Protein AF-A0A150U1C1-F1 (afdb_monomer)

Foldseek 3Di:
DVVVVVVVVVVVVVCVVPVVVPDPDPDDDDDDDDDDDPPPDPPPPPPQQFWAQDELLSQWIFGPPDDDYDPNDDDQLSVLCVPPWDWHQDPVRTTDTDDDPSSCVSNVNDPFADFAQDELLSPDGDRPPDPDHDPNDYDPVSVCNVVPNDDDDDDDPPCVVVVCVVVPDDDDD

Secondary structure (DSSP, 8-state):
-HHHHHHHHHHHHHHHHHGGGS-------S-----------------TT-EEEESTTS-EEEETT----------TTHHHHHHH--EEE-TTSSEEE---HHHHHHTT--SPPPEEEESTTS-EEEETT----------GGGHHHHHH--------TTSHHHHHHHTT-----

Structure (mmCIF, N/CA/C/O backbone):
data_AF-A0A150U1C1-F1
#
_entry.id   AF-A0A150U1C1-F1
#
loop_
_atom_site.group_PDB
_atom_site.id
_atom_site.type_symbol
_atom_site.label_atom_id
_atom_site.label_alt_id
_atom_site.label_comp_id
_atom_site.label_asym_id
_atom_site.label_entity_id
_atom_site.label_seq_id
_atom_site.pdbx_PDB_ins_code
_atom_site.Cartn_x
_atom_site.Cartn_y
_atom_site.Cartn_z
_atom_site.occupancy
_atom_site.B_iso_or_equiv
_atom_site.auth_seq_id
_atom_site.auth_comp_id
_atom_site.auth_asym_id
_atom_site.auth_atom_id
_atom_site.pdbx_PDB_model_num
ATOM 1 N N . MET A 1 1 ? 52.286 -44.145 41.888 1.00 59.28 1 MET A N 1
ATOM 2 C CA . MET A 1 1 ? 51.793 -42.895 41.262 1.00 59.28 1 MET A CA 1
ATOM 3 C C . MET A 1 1 ? 51.602 -43.007 39.738 1.00 59.28 1 MET A C 1
ATOM 5 O O . MET A 1 1 ? 51.096 -42.075 39.125 1.00 59.28 1 MET A O 1
ATOM 9 N N . ASP A 1 2 ? 51.890 -44.158 39.117 1.00 60.88 2 ASP A N 1
ATOM 10 C CA . ASP A 1 2 ? 51.931 -44.298 37.648 1.00 60.88 2 ASP A CA 1
ATOM 11 C C . ASP A 1 2 ? 50.599 -44.589 36.944 1.00 60.88 2 ASP A C 1
ATOM 13 O O . ASP A 1 2 ? 50.434 -44.250 35.772 1.00 60.88 2 ASP A O 1
ATOM 17 N N . LEU A 1 3 ? 49.609 -45.162 37.634 1.00 59.69 3 LEU A N 1
ATOM 18 C CA . LEU A 1 3 ? 48.300 -45.451 37.027 1.00 59.69 3 LEU A CA 1
ATOM 19 C C . LEU A 1 3 ? 47.456 -44.190 36.797 1.00 59.69 3 LEU A C 1
ATOM 21 O O . LEU A 1 3 ? 46.745 -44.111 35.795 1.00 59.69 3 LEU A O 1
ATOM 25 N N . PHE A 1 4 ? 47.569 -43.186 37.672 1.00 58.34 4 PHE A N 1
ATOM 26 C CA . PHE A 1 4 ? 46.867 -41.909 37.513 1.00 58.34 4 PHE A CA 1
ATOM 27 C C . PHE A 1 4 ? 47.438 -41.117 36.328 1.00 58.34 4 PHE A C 1
ATOM 29 O O . PHE A 1 4 ? 46.688 -40.719 35.442 1.00 58.34 4 PHE A O 1
ATOM 36 N N . SER A 1 5 ? 48.771 -41.028 36.222 1.00 60.78 5 SER A N 1
ATOM 37 C CA . SER A 1 5 ? 49.457 -40.426 35.067 1.00 60.78 5 SER A CA 1
ATOM 38 C C . SER A 1 5 ? 49.166 -41.146 33.747 1.00 60.78 5 SER A C 1
ATOM 40 O O . SER A 1 5 ? 49.019 -40.494 32.716 1.00 60.78 5 SER A O 1
ATOM 42 N N . LYS A 1 6 ? 49.045 -42.482 33.747 1.00 63.88 6 LYS A N 1
ATOM 43 C CA . LYS A 1 6 ? 48.747 -43.254 32.528 1.00 63.88 6 LYS A CA 1
ATOM 44 C C . LYS A 1 6 ? 47.303 -43.058 32.054 1.00 63.88 6 LYS A C 1
ATOM 46 O O . LYS A 1 6 ? 47.085 -42.886 30.859 1.00 63.88 6 LYS A O 1
ATOM 51 N N . ARG A 1 7 ? 46.332 -42.999 32.976 1.00 69.06 7 ARG A N 1
ATOM 52 C CA . ARG A 1 7 ? 44.929 -42.672 32.651 1.00 69.06 7 ARG A CA 1
ATOM 53 C C . ARG A 1 7 ? 44.783 -41.224 32.185 1.00 69.06 7 ARG A C 1
ATOM 55 O O . ARG A 1 7 ? 44.108 -40.984 31.192 1.00 69.06 7 ARG A O 1
ATOM 62 N N . HIS A 1 8 ? 45.486 -40.283 32.815 1.00 71.06 8 HIS A N 1
ATOM 63 C CA . HIS A 1 8 ? 45.460 -38.876 32.408 1.00 71.06 8 HIS A CA 1
ATOM 64 C C . HIS A 1 8 ? 46.097 -38.657 31.025 1.00 71.06 8 HIS A C 1
ATOM 66 O O . HIS A 1 8 ? 45.569 -37.902 30.216 1.00 71.06 8 HIS A O 1
ATOM 72 N N . ARG A 1 9 ? 47.191 -39.366 30.708 1.00 70.44 9 ARG A N 1
ATOM 73 C CA . ARG A 1 9 ? 47.825 -39.331 29.378 1.00 70.44 9 ARG A CA 1
ATOM 74 C C . ARG A 1 9 ? 46.941 -39.919 28.278 1.00 70.44 9 ARG A C 1
ATOM 76 O O . ARG A 1 9 ? 46.910 -39.364 27.185 1.00 70.44 9 ARG A O 1
ATOM 83 N N . LEU A 1 10 ? 46.204 -40.993 28.565 1.00 71.69 10 LEU A N 1
ATOM 84 C CA . LEU A 1 10 ? 45.264 -41.582 27.605 1.00 71.69 10 LEU A CA 1
ATOM 85 C C . LEU A 1 10 ? 44.060 -40.666 27.345 1.00 71.69 10 LEU A C 1
ATOM 87 O O . LEU A 1 10 ? 43.688 -40.477 26.192 1.00 71.69 10 LEU A O 1
ATOM 91 N N . VAL A 1 11 ? 43.498 -40.045 28.388 1.00 73.25 11 VAL A N 1
ATOM 92 C CA . VAL A 1 11 ? 42.357 -39.122 28.247 1.00 73.25 11 VAL A CA 1
ATOM 93 C C . VAL A 1 11 ? 42.763 -37.836 27.521 1.00 73.25 11 VAL A C 1
ATOM 95 O O . VAL A 1 11 ? 42.070 -37.427 26.596 1.00 73.25 11 VAL A O 1
ATOM 98 N N . VAL A 1 12 ? 43.908 -37.233 27.863 1.00 69.88 12 VAL A N 1
ATOM 99 C CA . VAL A 1 12 ? 44.414 -36.027 27.176 1.00 69.88 12 VAL A CA 1
ATOM 100 C C . VAL A 1 12 ? 44.793 -36.325 25.720 1.00 69.88 12 VAL A C 1
ATOM 102 O O . VAL A 1 12 ? 44.491 -35.524 24.841 1.00 69.88 12 VAL A O 1
ATOM 105 N N . GLY A 1 13 ? 45.392 -37.488 25.436 1.00 70.06 13 GLY A N 1
ATOM 106 C CA . GLY A 1 13 ? 45.703 -37.911 24.066 1.00 70.06 13 GLY A CA 1
ATOM 107 C C . GLY A 1 13 ? 44.455 -38.145 23.209 1.00 70.06 13 GLY A C 1
ATOM 108 O O . GLY A 1 13 ? 44.418 -37.727 22.054 1.00 70.06 13 GLY A O 1
ATOM 109 N N . MET A 1 14 ? 43.407 -38.746 23.780 1.00 66.88 14 MET A N 1
ATOM 110 C CA . MET A 1 14 ? 42.132 -38.950 23.088 1.00 66.88 14 MET A CA 1
ATOM 111 C C . MET A 1 14 ? 41.385 -37.625 22.867 1.00 66.88 14 MET A C 1
ATOM 113 O O . MET A 1 14 ? 40.820 -37.425 21.797 1.00 66.88 14 MET A O 1
ATOM 117 N N . LEU A 1 15 ? 41.448 -36.681 23.816 1.00 65.06 15 LEU A N 1
ATOM 118 C CA . LEU A 1 15 ? 40.870 -35.346 23.637 1.00 65.06 15 LEU A CA 1
ATOM 119 C C . LEU A 1 15 ? 41.585 -34.572 22.516 1.00 65.06 15 LEU A C 1
ATOM 121 O O . LEU A 1 15 ? 40.928 -34.010 21.650 1.00 65.06 15 LEU A O 1
ATOM 125 N N . LEU A 1 16 ? 42.921 -34.596 22.461 1.00 63.97 16 LEU A N 1
ATOM 126 C CA . LEU A 1 16 ? 43.689 -33.896 21.418 1.00 63.97 16 LEU A CA 1
ATOM 127 C C . LEU A 1 16 ? 43.508 -34.492 20.011 1.00 63.97 16 LEU A C 1
ATOM 129 O O . LEU A 1 16 ? 43.610 -33.756 19.033 1.00 63.97 16 LEU A O 1
ATOM 133 N N . LEU A 1 17 ? 43.198 -35.787 19.896 1.00 63.12 17 LEU A N 1
ATOM 134 C CA . LEU A 1 17 ? 42.879 -36.432 18.615 1.00 63.12 17 LEU A CA 1
ATOM 135 C C . LEU A 1 17 ? 41.441 -36.158 18.133 1.00 63.12 17 LEU A C 1
ATOM 137 O O . LEU A 1 17 ? 41.201 -36.209 16.930 1.00 63.12 17 LEU A O 1
ATOM 141 N N . PHE A 1 18 ? 40.505 -35.820 19.029 1.00 58.25 18 PHE A N 1
ATOM 142 C CA . PHE A 1 18 ? 39.111 -35.491 18.683 1.00 58.25 18 PHE A CA 1
ATOM 143 C C . PHE A 1 18 ? 38.800 -33.980 18.638 1.00 58.25 18 PHE A C 1
ATOM 145 O O . PHE A 1 18 ? 37.785 -33.583 18.070 1.00 58.25 18 PHE A O 1
ATOM 152 N N . VAL A 1 19 ? 39.678 -33.112 19.153 1.00 59.94 19 VAL A N 1
ATOM 153 C CA . VAL A 1 19 ? 39.508 -31.645 19.112 1.00 59.94 19 VAL A CA 1
ATOM 154 C C . VAL A 1 19 ? 39.657 -30.986 17.718 1.00 59.94 19 VAL A C 1
ATOM 156 O O . VAL A 1 19 ? 39.031 -29.940 17.528 1.00 59.94 19 VAL A O 1
ATOM 159 N N . PRO A 1 20 ? 40.358 -31.518 16.687 1.00 55.97 20 PRO A N 1
ATOM 160 C CA . PRO A 1 20 ? 40.447 -30.803 15.411 1.00 55.97 20 PRO A CA 1
ATOM 161 C C . PRO A 1 20 ? 39.173 -30.921 14.552 1.00 55.97 20 PRO A C 1
ATOM 163 O O . PRO A 1 20 ? 39.112 -30.310 13.490 1.00 55.97 20 PRO A O 1
ATOM 166 N N . LEU A 1 21 ? 38.141 -31.644 15.007 1.00 57.00 21 LEU A N 1
ATOM 167 C CA . LEU A 1 21 ? 36.836 -31.743 14.335 1.00 57.00 21 LEU A CA 1
ATOM 168 C C . LEU A 1 21 ? 35.810 -30.678 14.772 1.00 57.00 21 LEU A C 1
ATOM 170 O O . LEU A 1 21 ? 34.735 -30.620 14.186 1.00 57.00 21 LEU A O 1
ATOM 174 N N . LEU A 1 22 ? 36.131 -29.807 15.741 1.00 58.41 22 LEU A N 1
ATOM 175 C CA . LEU A 1 22 ? 35.234 -28.719 16.184 1.00 58.41 22 LEU A CA 1
ATOM 176 C C . LEU A 1 22 ? 35.801 -27.298 16.011 1.00 58.41 22 LEU A C 1
ATOM 178 O O . LEU A 1 22 ? 35.091 -26.332 16.273 1.00 58.41 22 LEU A O 1
ATOM 182 N N . THR A 1 23 ? 37.022 -27.140 15.488 1.00 61.12 23 THR A N 1
ATOM 183 C CA . THR A 1 23 ? 37.591 -25.816 15.160 1.00 61.12 23 THR A CA 1
ATOM 184 C C . THR A 1 23 ? 38.130 -25.802 13.733 1.00 61.12 23 THR A C 1
ATOM 186 O O . THR A 1 23 ? 39.326 -25.672 13.477 1.00 61.12 23 THR A O 1
ATOM 189 N N . GLY A 1 24 ? 37.215 -25.940 12.776 1.00 53.88 24 GLY A N 1
ATOM 190 C CA . GLY A 1 24 ? 37.436 -25.614 11.373 1.00 53.88 24 GLY A CA 1
ATOM 191 C C . GLY A 1 24 ? 36.810 -24.264 11.026 1.00 53.88 24 GLY A C 1
ATOM 192 O O . GLY A 1 24 ? 35.752 -24.237 10.419 1.00 53.88 24 GLY A O 1
ATOM 193 N N . ALA A 1 25 ? 37.451 -23.149 11.391 1.00 50.69 25 ALA A N 1
ATOM 194 C CA . ALA A 1 25 ? 37.196 -21.847 10.764 1.00 50.69 25 ALA A CA 1
ATOM 195 C C . ALA A 1 25 ? 38.389 -20.903 10.968 1.00 50.69 25 ALA A C 1
ATOM 197 O O . ALA A 1 25 ? 38.410 -20.028 11.830 1.00 50.69 25 ALA A O 1
ATOM 198 N N . LYS A 1 26 ? 39.408 -21.060 10.122 1.00 52.41 26 LYS A N 1
ATOM 199 C CA . LYS A 1 26 ? 40.315 -19.959 9.800 1.00 52.41 26 LYS A CA 1
ATOM 200 C C . LYS A 1 26 ? 39.554 -19.058 8.826 1.00 52.41 26 LYS A C 1
ATOM 202 O O . LYS A 1 26 ? 39.658 -19.261 7.622 1.00 52.41 26 LYS A O 1
ATOM 207 N N . GLY A 1 27 ? 38.757 -18.126 9.348 1.00 47.66 27 GLY A N 1
ATOM 208 C CA . GLY A 1 27 ? 38.069 -17.103 8.559 1.00 47.66 27 GLY A CA 1
ATOM 209 C C . GLY A 1 27 ? 39.081 -16.168 7.898 1.00 47.66 27 GLY A C 1
ATOM 210 O O . GLY A 1 27 ? 39.396 -15.106 8.423 1.00 47.66 27 GLY A O 1
ATOM 211 N N . LYS A 1 28 ? 39.645 -16.600 6.766 1.00 48.62 28 LYS A N 1
ATOM 212 C CA . LYS A 1 28 ? 40.061 -15.674 5.715 1.00 48.62 28 LYS A CA 1
ATOM 213 C C . LYS A 1 28 ? 38.788 -15.029 5.177 1.00 48.62 28 LYS A C 1
ATOM 215 O O . LYS A 1 28 ? 37.745 -15.678 5.146 1.00 48.62 28 LYS A O 1
ATOM 220 N N . GLY A 1 29 ? 38.891 -13.746 4.857 1.00 49.88 29 GLY A N 1
ATOM 221 C CA . GLY A 1 29 ? 37.778 -12.918 4.424 1.00 49.88 29 GLY A CA 1
ATOM 222 C C . GLY A 1 29 ? 37.043 -13.456 3.199 1.00 49.88 29 GLY A C 1
ATOM 223 O O . GLY A 1 29 ? 37.394 -14.482 2.620 1.00 49.88 29 GLY A O 1
ATOM 224 N N . CYS A 1 30 ? 36.007 -12.717 2.820 1.00 56.72 30 CYS A N 1
ATOM 225 C CA . CYS A 1 30 ? 35.210 -12.943 1.629 1.00 56.72 30 CYS A CA 1
ATOM 226 C C . CYS A 1 30 ? 36.107 -13.049 0.389 1.00 56.72 30 CYS A C 1
ATOM 228 O O . CYS A 1 30 ? 36.543 -12.047 -0.169 1.00 56.72 30 CYS A O 1
ATOM 230 N N . GLN A 1 31 ? 36.368 -14.275 -0.042 1.00 51.50 31 GLN A N 1
ATOM 231 C CA . GLN A 1 31 ? 36.864 -14.596 -1.368 1.00 51.50 31 GLN A CA 1
ATOM 232 C C . GLN A 1 31 ? 36.240 -15.927 -1.748 1.00 51.50 31 GLN A C 1
ATOM 234 O O . GLN A 1 31 ? 36.628 -16.980 -1.247 1.00 51.50 31 GLN A O 1
ATOM 239 N N . SER A 1 32 ? 35.228 -15.839 -2.605 1.00 47.59 32 SER A N 1
ATOM 240 C CA . SER A 1 32 ? 34.713 -16.971 -3.356 1.00 47.59 32 SER A CA 1
ATOM 241 C C . SER A 1 32 ? 35.546 -17.082 -4.634 1.00 47.59 32 SER A C 1
ATOM 243 O O . SER A 1 32 ? 35.539 -16.136 -5.425 1.00 47.59 32 SER A O 1
ATOM 245 N N . PRO A 1 33 ? 36.301 -18.171 -4.849 1.00 58.72 33 PRO A N 1
ATOM 246 C CA . PRO A 1 33 ? 36.836 -18.515 -6.150 1.00 58.72 33 PRO A CA 1
ATOM 247 C C . PRO A 1 33 ? 35.864 -19.490 -6.820 1.00 58.72 33 PRO A C 1
ATOM 249 O O . PRO A 1 33 ? 35.764 -20.652 -6.434 1.00 58.72 33 PRO A O 1
ATOM 252 N N . GLY A 1 34 ? 35.141 -18.974 -7.805 1.00 49.31 34 GLY A N 1
ATOM 253 C CA . GLY A 1 34 ? 34.348 -19.724 -8.773 1.00 49.31 34 GLY A CA 1
ATOM 254 C C . GLY A 1 34 ? 34.091 -18.774 -9.936 1.00 49.31 34 GLY A C 1
ATOM 255 O O . GLY A 1 34 ? 33.322 -17.830 -9.807 1.00 49.31 34 GLY A O 1
ATOM 256 N N . ASP A 1 35 ? 35.014 -18.744 -10.889 1.00 48.28 35 ASP A N 1
ATOM 257 C CA . ASP A 1 35 ? 34.851 -19.412 -12.182 1.00 48.28 35 ASP A CA 1
ATOM 258 C C . ASP A 1 35 ? 33.875 -18.651 -13.081 1.00 48.28 35 ASP A C 1
ATOM 260 O O . ASP A 1 35 ? 32.654 -18.770 -12.995 1.00 48.28 35 ASP A O 1
ATOM 264 N N . GLY A 1 36 ? 34.461 -17.857 -13.980 1.00 56.47 36 GLY A N 1
ATOM 265 C CA . GLY A 1 36 ? 33.774 -17.368 -15.161 1.00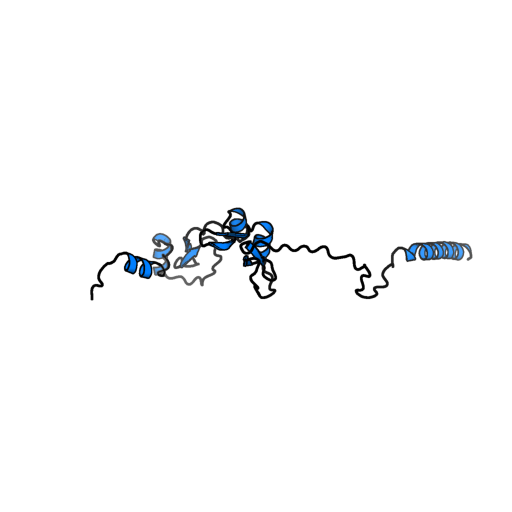 56.47 36 GLY A CA 1
ATOM 266 C C . GLY A 1 36 ? 33.285 -18.549 -15.997 1.00 56.47 36 GLY A C 1
ATOM 267 O O . GLY A 1 36 ? 34.060 -19.180 -16.709 1.00 56.47 36 GLY A O 1
ATOM 268 N N . GLY A 1 37 ? 31.990 -18.829 -15.910 1.00 43.75 37 GLY A N 1
ATOM 269 C CA . GLY A 1 37 ? 31.226 -19.482 -16.967 1.00 43.75 37 GLY A CA 1
ATOM 270 C C . GLY A 1 37 ? 30.590 -18.410 -17.855 1.00 43.75 37 GLY A C 1
ATOM 271 O O . GLY A 1 37 ? 30.328 -17.307 -17.366 1.00 43.75 37 GLY A O 1
ATOM 272 N N . PRO A 1 38 ? 30.352 -18.677 -19.152 1.00 51.16 38 PRO A N 1
ATOM 273 C CA . PRO A 1 38 ? 29.754 -17.691 -20.033 1.00 51.16 38 PRO A CA 1
ATOM 274 C C . PRO A 1 38 ? 28.344 -17.429 -19.514 1.00 51.16 38 PR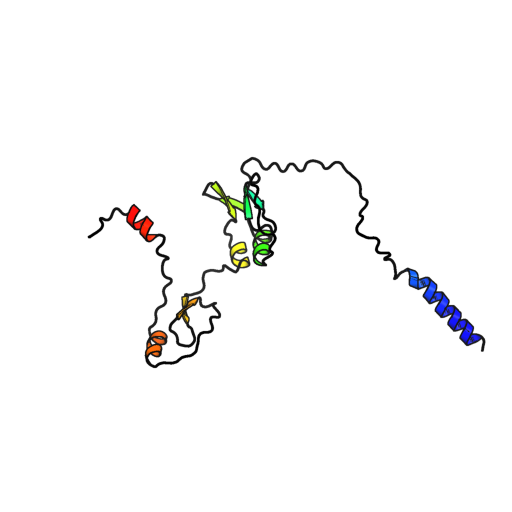O A C 1
ATOM 276 O O . PRO A 1 38 ? 27.492 -18.319 -19.538 1.00 51.16 38 PRO A O 1
ATOM 279 N N . GLY A 1 39 ? 28.122 -16.222 -18.997 1.00 46.28 39 GLY A N 1
ATOM 280 C CA . GLY A 1 39 ? 26.792 -15.726 -18.699 1.00 46.28 39 GLY A CA 1
ATOM 281 C C . GLY A 1 39 ? 26.005 -15.744 -19.997 1.00 46.28 39 GLY A C 1
ATOM 282 O O . GLY A 1 39 ? 26.132 -14.842 -20.820 1.00 46.28 39 GLY A O 1
ATOM 283 N N . ASN A 1 40 ? 25.259 -16.827 -20.200 1.00 50.69 40 ASN A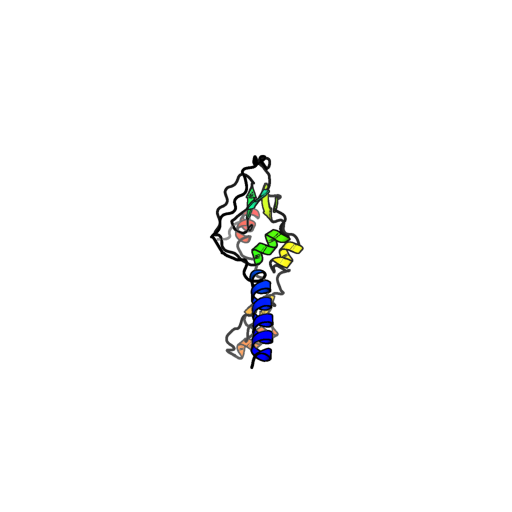 N 1
ATOM 284 C CA . ASN A 1 40 ? 24.200 -16.895 -21.178 1.00 50.69 40 ASN A CA 1
ATOM 285 C C . ASN A 1 40 ? 23.282 -15.719 -20.867 1.00 50.69 40 ASN A C 1
ATOM 287 O O . ASN A 1 40 ? 22.816 -15.576 -19.733 1.00 50.69 40 ASN A O 1
ATOM 291 N N . GLY A 1 41 ? 23.133 -14.841 -21.854 1.00 52.28 41 GLY A N 1
ATOM 292 C CA . GLY A 1 41 ? 22.305 -13.665 -21.754 1.00 52.28 41 GLY A CA 1
ATOM 293 C C . GLY A 1 41 ? 20.888 -14.097 -21.428 1.00 52.28 41 GLY A C 1
ATOM 294 O O . GLY A 1 41 ? 20.132 -14.499 -22.303 1.00 52.28 41 GLY A O 1
ATOM 295 N N . GLY A 1 42 ? 20.511 -13.936 -20.165 1.00 42.25 42 GLY A N 1
ATOM 296 C CA . GLY A 1 42 ? 19.139 -13.640 -19.807 1.00 42.25 42 GLY A CA 1
ATOM 297 C C . GLY A 1 42 ? 18.849 -12.207 -20.222 1.00 42.25 42 GLY A C 1
ATOM 298 O O . GLY A 1 42 ? 18.628 -11.349 -19.376 1.00 42.25 42 GLY A O 1
ATOM 299 N N . THR A 1 43 ? 18.882 -11.939 -21.527 1.00 44.66 43 THR A N 1
ATOM 300 C CA . THR A 1 43 ? 18.092 -10.864 -22.105 1.00 44.66 43 THR A CA 1
ATOM 301 C C . THR A 1 43 ? 16.643 -11.281 -21.889 1.00 44.66 43 THR A C 1
ATOM 303 O O . THR A 1 43 ? 15.999 -11.812 -22.783 1.00 44.66 43 THR A O 1
ATOM 306 N N . ALA A 1 44 ? 16.117 -11.034 -20.690 1.00 44.75 44 ALA A N 1
ATOM 307 C CA . ALA A 1 44 ? 14.736 -10.608 -20.578 1.00 44.75 44 ALA A CA 1
ATOM 308 C C . ALA A 1 44 ? 14.721 -9.151 -21.052 1.00 44.75 44 ALA A C 1
ATOM 310 O O . ALA A 1 44 ? 14.541 -8.218 -20.278 1.00 44.75 44 ALA A O 1
ATOM 311 N N . GLY A 1 45 ? 15.000 -8.963 -22.345 1.00 40.16 45 GLY A N 1
ATOM 312 C CA . GLY A 1 45 ? 14.350 -7.897 -23.073 1.00 40.16 45 GLY A CA 1
ATOM 313 C C . GLY A 1 45 ? 12.899 -8.325 -23.084 1.00 40.16 45 GLY A C 1
ATOM 314 O O . GLY A 1 45 ? 12.494 -9.065 -23.976 1.00 40.16 45 GLY A O 1
ATOM 315 N N . GLY A 1 46 ? 12.184 -7.966 -22.014 1.00 42.66 46 GLY A N 1
ATOM 316 C CA . GLY A 1 46 ? 10.745 -7.852 -22.112 1.00 42.66 46 GLY A CA 1
ATOM 317 C C . GLY A 1 46 ? 10.490 -6.982 -23.327 1.00 42.66 46 GLY A C 1
ATOM 318 O O . GLY A 1 46 ? 11.228 -6.022 -23.576 1.00 42.66 46 GLY A O 1
ATOM 319 N N . GLU A 1 47 ? 9.547 -7.390 -24.158 1.00 44.25 47 GLU A N 1
ATOM 320 C CA . GLU A 1 47 ? 9.167 -6.565 -25.292 1.00 44.25 47 GLU A CA 1
ATOM 321 C C . GLU A 1 47 ? 8.850 -5.156 -24.759 1.00 44.25 47 GLU A C 1
ATOM 323 O O . GLU A 1 47 ? 8.323 -5.046 -23.647 1.00 44.25 47 GLU A O 1
ATOM 328 N N . PRO A 1 48 ? 9.207 -4.071 -25.474 1.00 49.03 48 PRO A N 1
ATOM 329 C CA . PRO A 1 48 ? 8.844 -2.723 -25.051 1.00 49.03 48 PRO A CA 1
ATOM 330 C C . PRO A 1 48 ? 7.329 -2.685 -24.829 1.00 49.03 48 PRO A C 1
ATOM 332 O O . PRO A 1 48 ? 6.551 -2.760 -25.783 1.00 49.03 48 PRO A O 1
ATOM 335 N N . GLY A 1 49 ? 6.918 -2.678 -23.557 1.00 59.88 49 GLY A N 1
ATOM 336 C CA . GLY A 1 49 ? 5.543 -2.986 -23.165 1.00 59.88 49 GLY A CA 1
ATOM 337 C C . GLY A 1 49 ? 5.360 -3.984 -22.011 1.00 59.88 49 GLY A C 1
ATOM 338 O O . GLY A 1 49 ? 4.234 -4.085 -21.514 1.00 59.88 49 GLY A O 1
ATOM 339 N N . ASP A 1 50 ? 6.402 -4.665 -21.535 1.00 87.50 50 ASP A N 1
ATOM 340 C CA . ASP A 1 50 ? 6.291 -5.569 -20.381 1.00 87.50 50 ASP A CA 1
ATOM 341 C C . ASP A 1 50 ? 6.419 -4.825 -19.043 1.00 87.50 50 ASP A C 1
ATOM 343 O O . ASP A 1 50 ? 7.331 -4.026 -18.835 1.00 87.50 50 ASP A O 1
ATOM 347 N N . CYS A 1 51 ? 5.502 -5.101 -18.113 1.00 94.06 51 CYS A N 1
ATOM 348 C CA . CYS A 1 51 ? 5.542 -4.565 -16.752 1.00 94.06 51 CYS A CA 1
ATOM 349 C C . CYS A 1 51 ? 6.364 -5.473 -15.840 1.00 94.06 51 CYS A C 1
ATOM 351 O O . CYS A 1 51 ? 6.223 -6.696 -15.889 1.00 94.06 51 CYS A O 1
ATOM 353 N N . ARG A 1 52 ? 7.186 -4.887 -14.964 1.00 94.62 52 ARG A N 1
ATOM 354 C CA . ARG A 1 52 ? 7.958 -5.642 -13.971 1.00 94.62 52 ARG A CA 1
ATOM 355 C C . ARG A 1 52 ? 7.998 -4.963 -12.599 1.00 94.62 52 ARG A C 1
ATOM 357 O O . ARG A 1 52 ? 8.011 -3.730 -12.519 1.00 94.62 52 ARG A O 1
ATOM 364 N N . PRO A 1 53 ? 8.095 -5.751 -11.514 1.00 95.19 53 PRO A N 1
ATOM 365 C CA . PRO A 1 53 ? 8.498 -5.229 -10.218 1.00 95.19 53 PRO A CA 1
ATOM 366 C C . PRO A 1 53 ? 9.886 -4.568 -10.302 1.00 95.19 53 PRO A C 1
ATOM 368 O O . PRO A 1 53 ? 10.800 -5.050 -10.977 1.00 95.19 53 PRO A O 1
ATOM 371 N N . THR A 1 54 ? 10.036 -3.433 -9.635 1.00 94.81 54 THR A N 1
ATOM 372 C CA . THR A 1 54 ? 11.221 -2.576 -9.608 1.00 94.81 54 THR A CA 1
ATOM 373 C C . THR A 1 54 ? 11.262 -1.766 -8.306 1.00 94.81 54 THR A C 1
ATOM 375 O O . THR A 1 54 ? 10.407 -1.907 -7.427 1.00 94.81 54 THR A O 1
ATOM 378 N N . GLY A 1 55 ? 12.272 -0.908 -8.167 1.00 93.25 55 GLY A N 1
ATOM 379 C CA . GLY A 1 55 ? 12.607 -0.252 -6.906 1.00 93.25 55 GLY A CA 1
ATOM 380 C C . GLY A 1 55 ? 13.463 -1.157 -6.021 1.00 93.25 55 GLY A C 1
ATOM 381 O O . GLY A 1 55 ? 13.499 -2.375 -6.185 1.00 93.25 55 GLY A O 1
ATOM 382 N N . CYS A 1 56 ? 14.196 -0.555 -5.087 1.00 93.88 56 CYS A N 1
ATOM 383 C CA . CYS A 1 56 ? 15.210 -1.268 -4.304 1.00 93.88 56 CYS A CA 1
ATOM 384 C C . CYS A 1 56 ? 14.624 -2.386 -3.415 1.00 93.88 56 CYS A C 1
ATOM 386 O O . CYS A 1 56 ? 15.319 -3.349 -3.103 1.00 93.88 56 CYS A O 1
ATOM 388 N N . SER A 1 57 ? 13.342 -2.278 -3.056 1.00 94.94 57 SER A N 1
ATOM 389 C CA . SER A 1 57 ? 12.617 -3.229 -2.207 1.00 94.94 57 SER A CA 1
ATOM 390 C C . SER A 1 57 ? 11.465 -3.917 -2.955 1.00 94.94 57 SER A C 1
ATOM 392 O O . SER A 1 57 ? 10.575 -4.467 -2.315 1.00 94.94 57 SER A O 1
ATOM 394 N N . GLY A 1 58 ? 11.442 -3.854 -4.295 1.00 93.50 58 GLY A N 1
ATOM 395 C CA . GLY A 1 58 ? 10.385 -4.458 -5.118 1.00 93.50 58 GLY A CA 1
ATOM 396 C C . GLY A 1 58 ? 9.015 -3.789 -4.981 1.00 93.50 58 GLY A C 1
ATOM 397 O O . GLY A 1 58 ? 7.995 -4.399 -5.281 1.00 93.50 58 GLY A O 1
ATOM 398 N N . GLN A 1 59 ? 8.971 -2.544 -4.504 1.00 94.94 59 GLN A N 1
ATOM 399 C CA . GLN A 1 59 ? 7.732 -1.855 -4.148 1.00 94.94 59 GLN A CA 1
ATOM 400 C C . GLN A 1 59 ? 7.043 -1.138 -5.323 1.00 94.94 59 GLN A C 1
ATOM 402 O O . GLN A 1 59 ? 5.905 -0.690 -5.191 1.00 94.94 59 GLN A O 1
ATOM 407 N N . VAL A 1 60 ? 7.706 -1.005 -6.475 1.00 95.94 60 VAL A N 1
ATOM 408 C CA . VAL A 1 60 ? 7.171 -0.301 -7.651 1.00 95.94 60 VAL A CA 1
ATOM 409 C C . VAL A 1 60 ? 6.913 -1.297 -8.775 1.00 95.94 60 VAL A C 1
ATOM 411 O O . VAL A 1 60 ? 7.750 -2.144 -9.042 1.00 95.94 60 VAL A O 1
ATOM 414 N N . CYS A 1 61 ? 5.786 -1.182 -9.469 1.00 96.19 61 CYS A N 1
ATOM 415 C CA . CYS A 1 61 ? 5.557 -1.853 -10.747 1.00 96.19 61 CYS A CA 1
ATOM 416 C C . CYS A 1 61 ? 5.705 -0.805 -11.855 1.00 96.19 61 CYS A C 1
ATOM 418 O O . CYS A 1 61 ? 5.025 0.218 -11.802 1.00 96.19 61 CYS A O 1
ATOM 420 N N . ALA A 1 62 ? 6.608 -1.021 -12.810 1.00 95.31 62 ALA A N 1
ATOM 421 C CA . ALA A 1 62 ? 6.874 -0.079 -13.898 1.00 95.31 62 ALA A CA 1
ATOM 422 C C . ALA A 1 62 ? 7.183 -0.817 -15.204 1.00 95.31 62 ALA A C 1
ATOM 424 O O . ALA A 1 62 ? 7.365 -2.038 -15.205 1.00 95.31 62 ALA A O 1
ATOM 425 N N . ASP A 1 63 ? 7.247 -0.071 -16.303 1.00 94.69 63 ASP A N 1
ATOM 426 C CA . ASP A 1 63 ? 7.692 -0.591 -17.590 1.00 94.69 63 ASP A CA 1
ATOM 427 C C . ASP A 1 63 ? 9.122 -1.148 -17.489 1.00 94.69 63 ASP A C 1
ATOM 429 O O . ASP A 1 63 ? 9.970 -0.643 -16.747 1.00 94.69 63 ASP A O 1
ATOM 433 N N . ALA A 1 64 ? 9.401 -2.225 -18.225 1.00 88.81 64 ALA A N 1
ATOM 434 C CA . ALA A 1 64 ? 10.681 -2.917 -18.143 1.00 88.81 64 ALA A CA 1
ATOM 435 C C . ALA A 1 64 ? 11.871 -2.015 -18.495 1.00 88.81 64 ALA A C 1
ATOM 437 O O . ALA A 1 64 ? 12.928 -2.136 -17.863 1.00 88.81 64 ALA A O 1
ATOM 438 N N . ASP A 1 65 ? 11.654 -1.101 -19.439 1.00 89.88 65 ASP A N 1
ATOM 439 C CA . ASP A 1 65 ? 12.632 -0.143 -19.948 1.00 89.88 65 ASP A CA 1
ATOM 440 C C . ASP A 1 65 ? 12.808 1.092 -19.045 1.00 89.88 65 ASP A C 1
ATOM 442 O O . ASP A 1 65 ? 13.752 1.861 -19.241 1.00 89.88 65 ASP A O 1
ATOM 446 N N . ASP A 1 66 ? 11.947 1.279 -18.038 1.00 90.31 66 ASP A N 1
ATOM 447 C CA . ASP A 1 66 ? 12.020 2.433 -17.146 1.00 90.31 66 ASP A CA 1
ATOM 448 C C . ASP A 1 66 ? 13.064 2.239 -16.036 1.00 90.31 66 ASP A C 1
ATOM 450 O O . ASP A 1 66 ? 13.087 1.247 -15.289 1.00 90.31 66 ASP A O 1
ATOM 454 N N . GLU A 1 67 ? 13.916 3.253 -15.874 1.00 88.81 67 GLU A N 1
ATOM 455 C CA . GLU A 1 67 ? 14.841 3.351 -14.750 1.00 88.81 67 GLU A CA 1
ATOM 456 C C . GLU A 1 67 ? 14.141 4.010 -13.554 1.00 88.81 67 GLU A C 1
ATOM 458 O O . GLU A 1 67 ? 13.966 5.228 -13.483 1.00 88.81 67 GLU A O 1
ATOM 463 N N . VAL A 1 68 ? 13.742 3.184 -12.585 1.00 93.06 68 VAL A N 1
ATOM 464 C CA . VAL A 1 68 ? 13.114 3.636 -11.339 1.00 93.06 68 VAL A CA 1
ATOM 465 C C . VAL A 1 68 ? 14.127 3.578 -10.203 1.00 93.06 68 VAL A C 1
ATOM 467 O O . VAL A 1 68 ? 14.545 2.500 -9.781 1.00 93.06 68 VAL A O 1
ATOM 470 N N . VAL A 1 69 ? 14.470 4.746 -9.661 1.00 93.00 69 VAL A N 1
ATOM 471 C CA . VAL A 1 69 ? 15.323 4.872 -8.474 1.00 93.00 69 VAL A CA 1
ATOM 472 C C . VAL A 1 69 ? 14.460 5.214 -7.266 1.00 93.00 69 VAL A C 1
ATOM 474 O O . VAL A 1 69 ? 13.804 6.254 -7.227 1.00 93.00 69 VAL A O 1
ATOM 477 N N . THR A 1 70 ? 14.485 4.347 -6.258 1.00 93.94 70 THR A N 1
ATOM 478 C CA . THR A 1 70 ? 13.843 4.574 -4.958 1.00 93.94 70 THR A CA 1
ATOM 479 C C . THR A 1 70 ? 14.894 4.655 -3.859 1.00 93.94 70 THR A C 1
ATOM 481 O O . THR A 1 70 ? 16.038 4.231 -4.025 1.00 93.94 70 THR A O 1
ATOM 484 N N . THR A 1 71 ? 14.498 5.138 -2.686 1.00 93.56 71 THR A N 1
ATOM 485 C CA . THR A 1 71 ? 15.227 4.855 -1.447 1.00 93.56 71 THR A CA 1
ATOM 486 C C . THR A 1 71 ? 15.276 3.336 -1.216 1.00 93.56 71 THR A C 1
ATOM 488 O O . THR A 1 71 ? 14.331 2.611 -1.543 1.00 93.56 71 THR A O 1
ATOM 491 N N . CYS A 1 72 ? 16.384 2.841 -0.658 1.00 94.94 72 CYS A N 1
ATOM 492 C CA . CYS A 1 72 ? 16.531 1.442 -0.226 1.00 94.94 72 CYS A CA 1
ATOM 493 C C . CYS A 1 72 ? 15.996 1.224 1.194 1.00 94.94 72 CYS A C 1
ATOM 495 O O . CYS A 1 72 ? 16.611 0.540 2.008 1.00 94.94 72 CYS A O 1
ATOM 497 N N . GLU A 1 73 ? 14.875 1.867 1.517 1.00 94.38 73 GLU A N 1
ATOM 498 C CA . GLU A 1 73 ? 14.186 1.629 2.778 1.00 94.38 73 GLU A CA 1
ATOM 499 C C . GLU A 1 73 ? 13.368 0.341 2.695 1.00 94.38 73 GLU A C 1
ATOM 501 O O . GLU A 1 73 ? 12.779 0.024 1.656 1.00 94.38 73 GLU A O 1
ATOM 506 N N . TRP A 1 74 ? 13.324 -0.398 3.798 1.00 92.00 74 TRP A N 1
ATOM 507 C CA . TRP A 1 74 ? 12.473 -1.571 3.932 1.00 92.00 74 TRP A CA 1
ATOM 508 C C . TRP A 1 74 ? 11.283 -1.253 4.831 1.00 92.00 74 TRP A C 1
ATOM 510 O O . TRP A 1 74 ? 11.452 -0.682 5.910 1.00 92.00 74 TRP A O 1
ATOM 520 N N . ARG A 1 75 ? 10.092 -1.651 4.383 1.00 92.44 75 ARG A N 1
ATOM 521 C CA . ARG A 1 75 ? 8.838 -1.624 5.138 1.00 92.44 75 ARG A CA 1
ATOM 522 C C . ARG A 1 75 ? 8.183 -2.994 5.010 1.00 92.44 75 ARG A C 1
ATOM 524 O O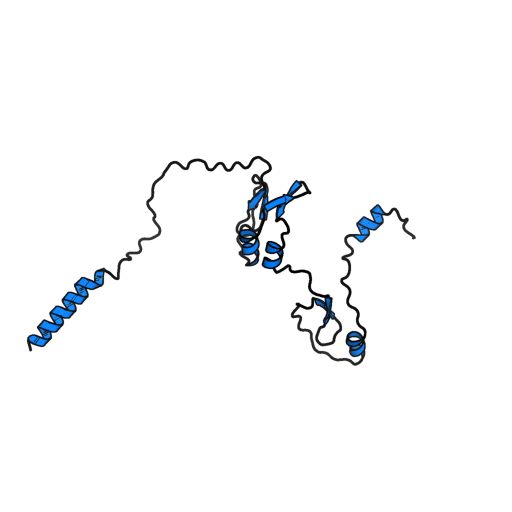 . ARG A 1 75 ? 8.284 -3.609 3.951 1.00 92.44 75 ARG A O 1
ATOM 531 N N . GLU A 1 76 ? 7.517 -3.457 6.063 1.00 90.31 76 GLU A N 1
ATOM 532 C CA . GLU A 1 76 ? 6.871 -4.780 6.091 1.00 90.31 76 GLU A CA 1
ATOM 533 C C . GLU A 1 76 ? 5.847 -4.929 4.957 1.00 90.31 76 GLU A C 1
ATOM 535 O O . GLU A 1 76 ? 5.771 -5.966 4.304 1.00 90.31 76 GLU A O 1
ATOM 540 N N . GLU A 1 77 ? 5.140 -3.845 4.634 1.00 90.25 77 GLU A N 1
ATOM 541 C CA . GLU A 1 77 ? 4.178 -3.790 3.528 1.00 90.25 77 GLU A CA 1
ATOM 542 C C . GLU A 1 77 ? 4.787 -4.164 2.163 1.00 90.25 77 GLU A C 1
ATOM 544 O O . GLU A 1 77 ? 4.075 -4.635 1.278 1.00 90.25 77 GLU A O 1
ATOM 549 N N . TYR A 1 78 ? 6.100 -3.999 1.965 1.00 94.81 78 TYR A N 1
ATOM 550 C CA . TYR A 1 78 ? 6.745 -4.365 0.701 1.00 94.81 78 TYR A CA 1
ATOM 551 C C . TYR A 1 78 ? 6.804 -5.880 0.481 1.00 94.81 78 TYR A C 1
ATOM 553 O O . TYR A 1 78 ? 6.723 -6.331 -0.661 1.00 94.81 78 TYR A O 1
ATOM 561 N N . ALA A 1 79 ? 6.824 -6.677 1.554 1.00 94.31 79 ALA A N 1
ATOM 562 C CA . ALA A 1 79 ? 6.710 -8.132 1.455 1.00 94.31 79 ALA A CA 1
ATOM 563 C C . ALA A 1 79 ? 5.368 -8.573 0.842 1.00 94.31 79 ALA A C 1
ATOM 565 O O . ALA A 1 79 ? 5.281 -9.645 0.244 1.00 94.31 79 ALA A O 1
ATOM 566 N N . CYS A 1 80 ? 4.321 -7.750 0.957 1.00 95.69 80 CYS A N 1
ATOM 567 C CA . CYS A 1 80 ? 3.027 -8.028 0.345 1.00 95.69 80 CYS A CA 1
ATOM 568 C C . CYS A 1 80 ? 3.067 -7.917 -1.177 1.00 95.69 80 CYS A C 1
ATOM 570 O O . CYS A 1 80 ? 2.489 -8.767 -1.852 1.00 95.69 80 CYS A O 1
ATOM 572 N N . PHE A 1 81 ? 3.773 -6.920 -1.720 1.00 95.69 81 PHE A N 1
ATOM 573 C CA . PHE A 1 81 ? 3.950 -6.791 -3.168 1.00 95.69 81 PHE A CA 1
ATOM 574 C C . PHE A 1 81 ? 4.753 -7.961 -3.740 1.00 95.69 81 PHE A C 1
ATOM 576 O O . PHE A 1 81 ? 4.361 -8.513 -4.762 1.00 95.69 81 PHE A O 1
ATOM 583 N N . ASP A 1 82 ? 5.810 -8.397 -3.051 1.00 94.44 82 ASP A N 1
ATOM 584 C CA . ASP A 1 82 ? 6.608 -9.561 -3.463 1.00 94.44 82 ASP A CA 1
ATOM 585 C C . ASP A 1 82 ? 5.790 -10.865 -3.450 1.00 94.44 82 ASP A C 1
ATOM 587 O O . ASP A 1 82 ? 5.852 -11.669 -4.379 1.00 94.44 82 ASP A O 1
ATOM 591 N N . LYS A 1 83 ? 4.974 -11.066 -2.409 1.00 95.06 83 LYS A N 1
ATOM 592 C CA . LYS A 1 83 ? 4.257 -12.328 -2.198 1.00 95.06 83 LYS A CA 1
ATOM 593 C C . LYS A 1 83 ? 2.923 -12.431 -2.939 1.00 95.06 83 LYS A C 1
ATOM 595 O O . LYS A 1 83 ? 2.538 -13.529 -3.341 1.00 95.06 83 LYS A O 1
ATOM 600 N N . PHE A 1 84 ? 2.193 -11.325 -3.055 1.00 95.75 84 PHE A N 1
ATOM 601 C CA . PHE A 1 84 ? 0.810 -11.297 -3.544 1.00 95.75 84 PHE A CA 1
ATOM 602 C C . PHE A 1 84 ? 0.584 -10.299 -4.682 1.00 95.75 84 PHE A C 1
ATOM 604 O O . PHE A 1 84 ? -0.481 -10.314 -5.301 1.00 95.75 84 PHE A O 1
ATOM 611 N N . GLY A 1 85 ? 1.554 -9.428 -4.965 1.00 94.88 85 GLY A N 1
ATOM 612 C CA . GLY A 1 85 ? 1.429 -8.420 -6.004 1.00 94.88 85 GLY A CA 1
ATOM 613 C C . GLY A 1 85 ? 1.423 -9.033 -7.401 1.00 94.88 85 GLY A C 1
ATOM 614 O O . GLY A 1 85 ? 2.268 -9.855 -7.751 1.00 94.88 85 GLY A O 1
ATOM 615 N N . VAL A 1 86 ? 0.488 -8.582 -8.236 1.00 95.75 86 VAL A N 1
ATOM 616 C CA . VAL A 1 86 ? 0.488 -8.868 -9.676 1.00 95.75 86 VAL A CA 1
ATOM 617 C C . VAL A 1 86 ? 0.820 -7.574 -10.406 1.00 95.75 86 VAL A C 1
ATOM 619 O O . VAL A 1 86 ? 0.006 -6.653 -10.433 1.00 95.75 86 VAL A O 1
ATOM 622 N N . CYS A 1 87 ? 2.038 -7.487 -10.941 1.00 95.81 87 CYS A N 1
ATOM 623 C CA . CYS A 1 87 ? 2.506 -6.329 -11.698 1.00 95.81 87 CYS A CA 1
ATOM 624 C C . CYS A 1 87 ? 2.137 -6.490 -13.172 1.00 95.81 87 CYS A C 1
ATOM 626 O O . CYS A 1 87 ? 2.626 -7.398 -13.843 1.00 95.81 87 CYS A O 1
ATOM 628 N N . GLU A 1 88 ? 1.263 -5.622 -13.670 1.00 94.06 88 GLU A N 1
ATOM 629 C CA . GLU A 1 88 ? 0.752 -5.713 -15.033 1.00 94.06 88 GLU A CA 1
ATOM 630 C C . GLU A 1 88 ? 0.291 -4.365 -15.578 1.00 94.06 88 GLU A C 1
ATOM 632 O O . GLU A 1 88 ? 0.204 -3.369 -14.858 1.00 94.06 88 GLU A O 1
ATOM 637 N N . ARG A 1 89 ? -0.025 -4.334 -16.875 1.00 94.00 89 ARG A N 1
ATOM 638 C CA . ARG A 1 89 ? -0.555 -3.135 -17.518 1.00 94.00 89 ARG A CA 1
ATOM 639 C C . ARG A 1 89 ? -2.049 -3.021 -17.242 1.00 94.00 89 ARG A C 1
ATOM 641 O O . ARG A 1 89 ? -2.830 -3.880 -17.649 1.00 94.00 89 ARG A O 1
ATOM 648 N N . GLY A 1 90 ? -2.439 -1.947 -16.567 1.00 88.12 90 GLY A N 1
ATOM 649 C CA . GLY A 1 90 ? -3.835 -1.661 -16.258 1.00 88.12 90 GLY A CA 1
ATOM 650 C C . GLY A 1 90 ? -4.617 -1.109 -17.453 1.00 88.12 90 GLY A C 1
ATOM 651 O O . GLY A 1 90 ? -4.086 -0.867 -18.538 1.00 88.12 90 GLY A O 1
ATOM 652 N N . ALA A 1 91 ? -5.903 -0.822 -17.233 1.00 85.88 91 ALA A N 1
ATOM 653 C CA . ALA A 1 91 ? -6.783 -0.247 -18.255 1.00 85.88 91 ALA A CA 1
ATOM 654 C C . ALA A 1 91 ? -6.376 1.173 -18.708 1.00 85.88 91 ALA A C 1
ATOM 656 O O . ALA A 1 91 ? -6.789 1.604 -19.784 1.00 85.88 91 ALA A O 1
ATOM 657 N N . SER A 1 92 ? -5.575 1.901 -17.915 1.00 85.94 92 SER A N 1
ATOM 658 C CA . SER A 1 92 ? -5.003 3.198 -18.312 1.00 85.94 92 SER A CA 1
ATOM 659 C C . SER A 1 92 ? -3.869 3.066 -19.331 1.00 85.94 92 SER A C 1
ATOM 661 O O . SER A 1 92 ? -3.465 4.067 -19.919 1.00 85.94 92 SER A O 1
ATOM 663 N N . GLY A 1 93 ? -3.370 1.847 -19.556 1.00 89.31 93 GLY A N 1
ATOM 664 C CA . GLY A 1 93 ? -2.189 1.598 -20.371 1.00 89.31 93 GLY A CA 1
ATOM 665 C C . GLY A 1 93 ? -0.873 1.797 -19.621 1.00 89.31 93 GLY A C 1
ATOM 666 O O . GLY A 1 93 ? 0.170 1.696 -20.252 1.00 89.31 93 GLY A O 1
ATOM 667 N N . GLU A 1 94 ? -0.894 2.038 -18.310 1.00 91.81 94 GLU A N 1
ATOM 668 C CA . GLU A 1 94 ? 0.300 2.160 -17.461 1.00 91.81 94 GLU A CA 1
ATOM 669 C C . GLU A 1 94 ? 0.536 0.869 -16.666 1.00 91.81 94 GLU A C 1
ATOM 671 O O . GLU A 1 94 ? -0.413 0.143 -16.347 1.00 91.81 94 GLU A O 1
ATOM 676 N N . CYS A 1 95 ? 1.798 0.582 -16.343 1.00 95.38 95 CYS A N 1
ATOM 677 C CA . CYS A 1 95 ? 2.142 -0.501 -15.429 1.00 95.38 95 CYS A CA 1
ATOM 678 C C . CYS A 1 95 ? 1.754 -0.144 -13.992 1.00 95.38 95 CYS A C 1
ATOM 680 O O . CYS A 1 95 ? 2.001 0.964 -13.518 1.00 95.38 95 CYS A O 1
ATOM 682 N N . GLY A 1 96 ? 1.152 -1.099 -13.290 1.00 94.69 96 GLY A N 1
ATOM 683 C CA . GLY A 1 96 ? 0.748 -0.939 -11.902 1.00 94.69 96 GLY A CA 1
ATOM 684 C C . GLY A 1 96 ? 0.477 -2.274 -11.221 1.00 94.69 96 GLY A C 1
ATOM 685 O O . GLY A 1 96 ? 0.375 -3.324 -11.856 1.00 94.69 96 GLY A O 1
ATOM 686 N N . TRP A 1 97 ? 0.369 -2.231 -9.896 1.00 95.62 97 TRP A N 1
ATOM 687 C CA . TRP A 1 97 ? -0.073 -3.383 -9.121 1.00 95.62 97 TRP A CA 1
ATOM 688 C C . TRP A 1 97 ? -1.581 -3.566 -9.289 1.00 95.62 97 TRP A C 1
ATOM 690 O O . TRP A 1 97 ? -2.346 -2.627 -9.071 1.00 95.62 97 TRP A O 1
ATOM 700 N N . ARG A 1 98 ? -2.017 -4.772 -9.657 1.00 94.00 98 ARG A N 1
ATOM 701 C CA . ARG A 1 98 ? -3.435 -5.141 -9.632 1.00 94.00 98 ARG A CA 1
ATOM 702 C C . ARG A 1 98 ? -3.929 -5.180 -8.184 1.00 94.00 98 ARG A C 1
ATOM 704 O O . ARG A 1 98 ? -3.319 -5.835 -7.342 1.00 94.00 98 ARG A O 1
ATOM 711 N N . GLU A 1 99 ? -5.071 -4.550 -7.930 1.00 90.94 99 GLU A N 1
ATOM 712 C CA . GLU A 1 99 ? -5.804 -4.639 -6.663 1.00 90.94 99 GLU A CA 1
ATOM 713 C C . GLU A 1 99 ? -6.456 -6.028 -6.554 1.00 90.94 99 GLU A C 1
ATOM 715 O O . GLU A 1 99 ? -7.512 -6.290 -7.134 1.00 90.94 99 GLU A O 1
ATOM 720 N N . THR A 1 100 ? -5.770 -6.965 -5.896 1.00 91.56 100 THR A N 1
ATOM 721 C CA . THR A 1 100 ? -6.308 -8.293 -5.573 1.00 91.56 100 THR A CA 1
ATOM 722 C C . THR A 1 100 ? -6.688 -8.361 -4.092 1.00 91.56 100 THR A C 1
ATOM 724 O O . THR A 1 100 ? -5.983 -7.769 -3.269 1.00 91.56 100 THR A O 1
ATOM 727 N N . PRO A 1 101 ? -7.735 -9.122 -3.715 1.00 90.56 101 PRO A N 1
ATOM 728 C CA . PRO A 1 101 ? -8.125 -9.271 -2.312 1.00 90.56 101 PRO A CA 1
ATOM 729 C C . PRO A 1 101 ? -6.986 -9.778 -1.416 1.00 90.56 101 PRO A C 1
ATOM 731 O O . PRO A 1 101 ? -6.883 -9.400 -0.252 1.00 90.56 101 PRO A O 1
ATOM 734 N N . GLU A 1 102 ? -6.103 -10.626 -1.947 1.00 92.19 102 GLU A N 1
ATOM 735 C CA . GLU A 1 102 ? -4.947 -11.152 -1.220 1.00 92.19 102 GLU A CA 1
ATOM 736 C C . GLU A 1 102 ? -3.888 -10.075 -0.950 1.00 92.19 102 GLU A C 1
ATOM 738 O O . GLU A 1 102 ? -3.315 -10.035 0.142 1.00 92.19 102 GLU A O 1
A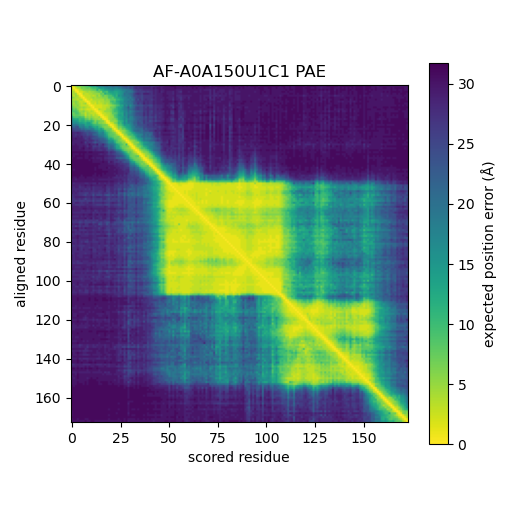TOM 743 N N . LEU A 1 103 ? -3.633 -9.199 -1.929 1.00 93.62 103 LEU A N 1
ATOM 744 C CA . LEU A 1 103 ? -2.707 -8.080 -1.773 1.00 93.62 103 LEU A CA 1
ATOM 745 C C . LEU A 1 103 ? -3.269 -7.053 -0.785 1.00 93.62 103 LEU A C 1
ATOM 747 O O . LEU A 1 103 ? -2.558 -6.635 0.127 1.00 93.62 103 LEU A O 1
ATOM 751 N N . GLU A 1 104 ? -4.545 -6.699 -0.926 1.00 92.00 104 GLU A N 1
ATOM 752 C CA . GLU A 1 104 ? -5.258 -5.778 -0.034 1.00 92.00 104 GLU A CA 1
ATOM 753 C C . GLU A 1 104 ? -5.247 -6.266 1.418 1.00 92.00 104 GLU A C 1
ATOM 755 O O . GLU A 1 104 ? -4.839 -5.532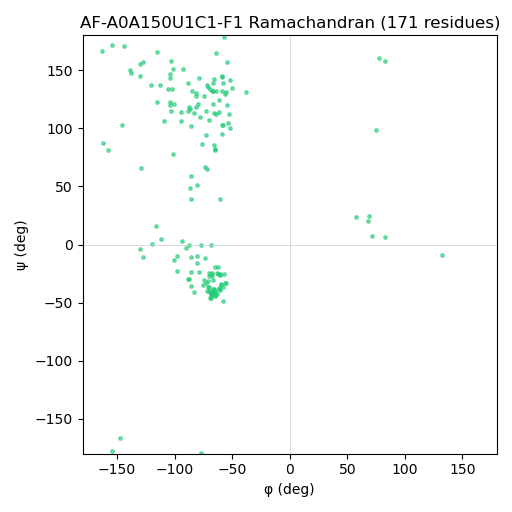 2.323 1.00 92.00 104 GLU A O 1
ATOM 760 N N . ALA A 1 105 ? -5.588 -7.540 1.637 1.00 89.88 105 ALA A N 1
ATOM 761 C CA . ALA A 1 105 ? -5.559 -8.151 2.960 1.00 89.88 105 ALA A CA 1
ATOM 762 C C . ALA A 1 105 ? -4.151 -8.146 3.576 1.00 89.88 105 ALA A C 1
ATOM 764 O O . ALA A 1 105 ? -4.006 -7.903 4.774 1.00 89.88 105 ALA A O 1
ATOM 765 N N . CYS A 1 106 ? -3.106 -8.392 2.777 1.00 92.44 106 CYS A N 1
ATOM 766 C CA . CYS A 1 106 ? -1.729 -8.353 3.268 1.00 92.44 106 CYS A CA 1
ATOM 767 C C . CYS A 1 106 ? -1.288 -6.937 3.650 1.00 92.44 106 CYS A C 1
ATOM 769 O O . CYS A 1 106 ? -0.668 -6.749 4.694 1.00 92.44 106 CYS A O 1
ATOM 771 N N . LEU A 1 107 ? -1.637 -5.936 2.836 1.00 91.31 107 LEU A N 1
ATOM 772 C CA . LEU A 1 107 ? -1.293 -4.532 3.078 1.00 91.31 107 LEU A CA 1
ATOM 773 C C . LEU A 1 107 ? -2.031 -3.925 4.287 1.00 91.31 107 LEU A C 1
ATOM 775 O O . LEU A 1 107 ? -1.836 -2.750 4.593 1.00 91.31 107 LEU A O 1
ATOM 779 N N . GLY A 1 108 ? -2.891 -4.696 4.964 1.00 79.75 108 GLY A N 1
ATOM 780 C CA . GLY A 1 108 ? -3.760 -4.206 6.034 1.00 79.75 108 GLY A CA 1
ATOM 781 C C . GLY A 1 108 ? -4.903 -3.328 5.518 1.00 79.75 108 GLY A C 1
ATOM 782 O O . GLY A 1 108 ? -5.644 -2.756 6.310 1.00 79.75 108 GLY A O 1
ATOM 783 N N . GLY A 1 109 ? -5.060 -3.235 4.195 1.00 63.62 109 GLY A N 1
ATOM 784 C CA . GLY A 1 109 ? -6.151 -2.551 3.517 1.00 63.62 109 GLY A CA 1
ATOM 785 C C . GLY A 1 109 ? -7.349 -3.474 3.374 1.00 63.62 109 GLY A C 1
ATOM 786 O O . GLY A 1 109 ? -7.777 -3.757 2.264 1.00 63.62 109 GLY A O 1
ATOM 787 N N . GLY A 1 110 ? -7.876 -3.971 4.493 1.00 64.38 110 GLY A N 1
ATOM 788 C CA . GLY A 1 110 ? -9.236 -4.499 4.494 1.00 64.38 110 GLY A CA 1
ATOM 789 C C . GLY A 1 110 ? -10.236 -3.383 4.182 1.00 64.38 110 GLY A C 1
ATOM 790 O O . GLY A 1 110 ? -9.898 -2.198 4.253 1.00 64.38 110 GLY A O 1
ATOM 791 N N . GLU A 1 111 ? -11.471 -3.765 3.845 1.00 63.22 111 GLU A N 1
ATOM 792 C CA . GLU A 1 111 ? -12.606 -2.841 3.740 1.00 63.22 111 GLU A CA 1
ATOM 793 C C . GLU A 1 111 ? -12.535 -1.780 4.847 1.00 63.22 111 GLU A C 1
ATOM 795 O O . GLU A 1 111 ? -12.308 -2.135 6.009 1.00 63.22 111 GLU A O 1
ATOM 800 N N . PRO A 1 112 ? -12.676 -0.484 4.504 1.00 69.12 112 PRO A N 1
ATOM 801 C CA . PRO A 1 112 ? -12.465 0.580 5.468 1.00 69.12 112 PRO A CA 1
ATOM 802 C C . PRO A 1 112 ? -13.383 0.332 6.656 1.00 69.12 112 PRO A C 1
ATOM 804 O O . PRO A 1 112 ? -14.584 0.102 6.468 1.00 69.12 112 PRO A O 1
ATOM 807 N N . ALA A 1 113 ? -12.816 0.364 7.861 1.00 76.12 113 ALA A N 1
ATOM 808 C CA . ALA A 1 113 ? -13.576 0.070 9.058 1.00 76.12 113 ALA A CA 1
ATOM 809 C C . ALA A 1 113 ? -14.827 0.969 9.147 1.00 76.12 113 ALA A C 1
ATOM 811 O O . ALA A 1 113 ? -14.911 2.036 8.518 1.00 76.12 113 ALA A O 1
ATOM 812 N N . PRO A 1 114 ? -15.859 0.540 9.889 1.00 84.69 114 PRO A N 1
ATOM 813 C CA . PRO A 1 114 ? -17.015 1.386 10.126 1.00 84.69 114 PRO A CA 1
ATOM 814 C C . PRO A 1 114 ? -16.584 2.722 10.746 1.00 84.69 114 PRO A C 1
ATOM 816 O O . PRO A 1 114 ? -15.841 2.744 11.727 1.00 84.69 114 PRO A O 1
ATOM 819 N N . CYS A 1 115 ? -17.076 3.832 10.194 1.00 88.44 115 CYS A N 1
ATOM 820 C CA . CYS A 1 115 ? -16.883 5.150 10.787 1.00 88.44 115 CYS A CA 1
ATOM 821 C C . CYS A 1 115 ? -17.885 5.320 11.933 1.00 88.44 115 CYS A C 1
ATOM 823 O O . CYS A 1 115 ? -19.095 5.218 11.721 1.00 88.44 115 CYS A O 1
ATOM 825 N N . VAL A 1 116 ? -17.387 5.554 13.143 1.00 88.75 116 VAL A N 1
ATOM 826 C CA . VAL A 1 116 ? -18.1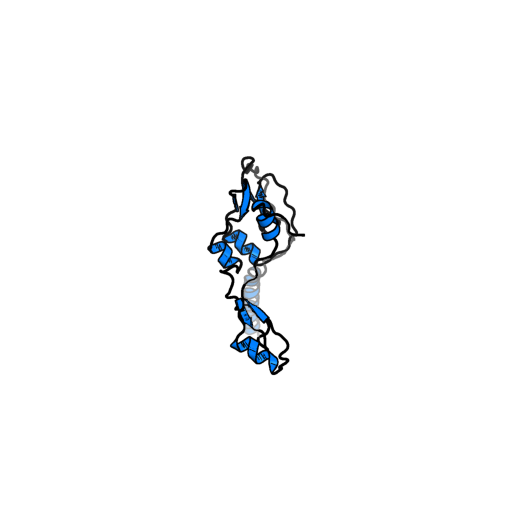92 5.594 14.367 1.00 88.75 116 VAL A CA 1
ATOM 827 C C . VAL A 1 116 ? -17.900 6.850 15.179 1.00 88.75 116 VAL A C 1
ATOM 829 O O . VAL A 1 116 ? -16.817 7.434 15.091 1.00 88.75 116 VAL A O 1
ATOM 832 N N . VAL A 1 117 ? -18.875 7.256 15.994 1.00 89.19 117 VAL A N 1
ATOM 833 C CA . VAL A 1 117 ? -18.642 8.248 17.047 1.00 89.19 117 VAL A CA 1
ATOM 834 C C . VAL A 1 117 ? -17.704 7.620 18.079 1.00 89.19 117 VAL A C 1
ATOM 836 O O . VAL A 1 117 ? -18.013 6.578 18.653 1.00 89.19 117 VAL A O 1
ATOM 839 N N . GLY A 1 118 ? -16.555 8.244 18.307 1.00 86.56 118 GLY A N 1
ATOM 840 C CA . GLY A 1 118 ? -15.501 7.753 19.184 1.00 86.56 118 GLY A CA 1
ATOM 841 C C . GLY A 1 118 ? -14.720 8.870 19.876 1.00 86.56 118 GLY A C 1
ATOM 842 O O . GLY A 1 118 ? -15.127 10.037 19.919 1.00 86.56 118 GLY A O 1
ATOM 843 N N . GLY A 1 119 ? -13.584 8.491 20.463 1.00 85.56 119 GLY A N 1
ATOM 844 C CA . GLY A 1 119 ? -12.845 9.326 21.410 1.00 85.56 119 GLY A CA 1
ATOM 845 C C . GLY A 1 119 ? -13.487 9.334 22.802 1.00 85.56 119 GLY A C 1
ATOM 846 O O . GLY A 1 119 ? -14.664 9.029 22.980 1.00 85.56 119 GLY A O 1
ATOM 847 N N . CYS A 1 120 ? -12.706 9.709 23.812 1.00 84.25 120 CYS A N 1
ATOM 848 C CA . CYS A 1 120 ? -13.075 9.569 25.225 1.00 84.25 120 CYS A CA 1
ATOM 849 C C . CYS A 1 120 ? -14.347 10.357 25.621 1.00 84.25 120 CYS A C 1
ATOM 851 O O . CYS A 1 120 ? -15.048 9.989 26.561 1.00 84.25 120 CYS A O 1
ATOM 853 N N . SER A 1 121 ? -14.657 11.426 24.880 1.00 84.62 121 SER A N 1
ATOM 854 C CA . SER A 1 121 ? -15.825 12.289 25.107 1.00 84.62 121 SER A CA 1
ATOM 855 C C . SER A 1 121 ? -16.886 12.181 24.000 1.00 84.62 121 SER A C 1
ATOM 857 O O . SER A 1 121 ? -17.871 12.913 24.047 1.00 84.62 121 SER A O 1
ATOM 859 N N . GLY A 1 122 ? -16.715 11.274 23.026 1.00 84.25 122 GLY A N 1
ATOM 860 C CA . GLY A 1 122 ? -17.695 11.001 21.964 1.00 84.25 122 GLY A CA 1
ATOM 861 C C . GLY A 1 122 ? -17.886 12.121 20.940 1.00 84.25 122 GLY A C 1
ATOM 862 O O . GLY A 1 122 ? -18.950 12.237 20.353 1.00 84.25 122 GLY A O 1
ATOM 863 N N . GLN A 1 123 ? -16.893 12.987 20.752 1.00 84.00 123 GLN A N 1
ATOM 864 C CA . GLN A 1 123 ? -16.982 14.135 19.835 1.00 84.00 123 GLN A CA 1
ATOM 865 C C . GLN A 1 123 ? -16.348 13.871 18.469 1.00 84.00 123 GLN A C 1
ATOM 867 O O . GLN A 1 123 ? -16.432 14.717 17.580 1.00 84.00 123 GLN A O 1
ATOM 872 N N . LEU A 1 124 ? -15.633 12.755 18.315 1.00 88.94 124 LEU A N 1
ATOM 873 C CA . LEU A 1 124 ? -14.861 12.482 17.112 1.00 88.94 124 LEU A CA 1
ATOM 874 C C . LEU A 1 124 ? -15.564 11.451 16.249 1.00 88.94 124 LEU A C 1
ATOM 876 O O . LEU A 1 124 ? -16.116 10.487 16.761 1.00 88.94 124 LEU A O 1
ATOM 880 N N . CYS A 1 125 ? -15.467 11.623 14.937 1.00 89.56 125 CYS A N 1
ATOM 881 C CA . CYS A 1 125 ? -15.748 10.556 13.991 1.00 89.56 125 CYS A CA 1
ATOM 882 C C . CYS A 1 125 ? -14.431 9.871 13.644 1.00 89.56 125 CYS A C 1
ATOM 884 O O . CYS A 1 125 ? -13.540 10.501 13.071 1.00 89.56 125 CYS A O 1
ATOM 886 N N . VAL A 1 126 ? -14.302 8.606 14.034 1.00 88.00 126 VAL A N 1
ATOM 887 C CA . VAL A 1 126 ? -13.084 7.806 13.865 1.00 88.00 126 VAL A CA 1
ATOM 888 C C . VAL A 1 126 ? -13.411 6.489 13.176 1.00 88.00 126 VAL A C 1
ATOM 890 O O . VAL A 1 126 ? -14.555 6.035 13.190 1.00 88.00 126 VAL A O 1
ATOM 893 N N . GLU A 1 127 ? -12.407 5.889 12.548 1.00 87.88 127 GLU A N 1
ATOM 894 C CA . GLU A 1 127 ? -12.511 4.516 12.056 1.00 87.88 127 GLU A CA 1
ATOM 895 C C . GLU A 1 127 ? -12.499 3.564 13.267 1.00 87.88 127 GLU A C 1
ATOM 897 O O . GLU A 1 127 ? -11.763 3.799 14.228 1.00 87.88 127 GLU A O 1
ATOM 902 N N . ALA A 1 128 ? -13.354 2.538 13.272 1.00 83.19 128 ALA A N 1
ATOM 903 C CA . ALA A 1 128 ? -13.561 1.669 14.439 1.00 83.19 128 ALA A CA 1
ATOM 904 C C . ALA A 1 128 ? -12.312 0.882 14.882 1.00 83.19 128 ALA A C 1
ATOM 906 O O . ALA A 1 128 ? -12.250 0.414 16.015 1.00 83.19 128 ALA A O 1
ATOM 907 N N . ASP A 1 129 ? -11.334 0.731 13.998 1.00 81.81 129 ASP A N 1
ATOM 908 C CA . ASP A 1 129 ? -10.042 0.088 14.234 1.00 81.81 129 ASP A CA 1
ATOM 909 C C . ASP A 1 129 ? -8.938 1.082 14.640 1.00 81.81 129 ASP A C 1
ATOM 911 O O . ASP A 1 129 ? -7.784 0.696 14.811 1.00 81.81 129 ASP A O 1
ATOM 915 N N . ASN A 1 130 ? -9.264 2.369 14.795 1.00 81.19 130 ASN A N 1
ATOM 916 C CA . ASN A 1 130 ? -8.289 3.386 15.152 1.00 81.19 130 ASN A CA 1
ATOM 917 C C . ASN A 1 130 ? -8.121 3.518 16.675 1.00 81.19 130 ASN A C 1
ATOM 919 O O . ASN A 1 130 ? -9.034 3.943 17.384 1.00 81.19 130 ASN A O 1
ATOM 923 N N . ASP A 1 131 ? -6.908 3.260 17.166 1.00 69.06 131 ASP A N 1
ATOM 924 C CA . ASP A 1 131 ? -6.531 3.410 18.578 1.00 69.06 131 ASP A CA 1
ATOM 925 C C . ASP A 1 131 ? -6.219 4.873 18.970 1.00 69.06 131 ASP A C 1
ATOM 927 O O . ASP A 1 131 ? -5.165 5.188 19.536 1.00 69.06 131 ASP A O 1
ATOM 931 N N . LEU A 1 132 ? -7.116 5.816 18.663 1.00 80.06 132 LEU A N 1
ATOM 932 C CA . LEU A 1 132 ? -6.924 7.216 19.047 1.00 80.06 132 LEU A CA 1
ATOM 933 C C . LEU A 1 132 ? -7.253 7.437 20.529 1.00 80.06 132 LEU A C 1
ATOM 935 O O . LEU A 1 132 ? -8.416 7.477 20.933 1.00 80.06 132 LEU A O 1
ATOM 939 N N . ALA A 1 133 ? -6.227 7.699 21.338 1.00 76.88 133 ALA A N 1
ATOM 940 C CA . ALA A 1 133 ? -6.405 8.190 22.700 1.00 76.88 133 ALA A CA 1
ATOM 941 C C . ALA A 1 133 ? -6.595 9.718 22.704 1.00 76.88 133 ALA A C 1
ATOM 943 O O . ALA A 1 133 ? -5.668 10.471 22.399 1.00 76.88 133 ALA A O 1
ATOM 944 N N . THR A 1 134 ? -7.785 10.191 23.081 1.00 82.31 134 THR A N 1
ATOM 945 C CA . THR A 1 134 ? -8.054 11.625 23.284 1.00 82.31 134 THR A CA 1
ATOM 946 C C . THR A 1 134 ? -8.095 11.979 24.758 1.00 82.31 134 THR A C 1
ATOM 948 O O . THR A 1 134 ? -8.348 11.129 25.611 1.00 82.31 134 THR A O 1
ATOM 951 N N . THR A 1 135 ? -7.884 13.255 25.077 1.00 80.88 135 THR A N 1
ATOM 952 C CA . THR A 1 135 ? -8.086 13.745 26.440 1.00 80.88 135 THR A CA 1
ATOM 953 C C . THR A 1 135 ? -9.533 13.493 26.869 1.00 80.88 135 THR A C 1
ATOM 955 O O . THR A 1 135 ? -10.474 13.784 26.132 1.00 80.88 135 THR A O 1
ATOM 958 N N . CYS A 1 136 ? -9.719 12.933 28.063 1.00 84.06 136 CYS A N 1
ATOM 959 C CA . CYS A 1 136 ? -11.042 12.642 28.622 1.00 84.06 136 CYS A CA 1
ATOM 960 C C . CYS A 1 136 ? -11.594 13.867 29.367 1.00 84.06 136 CYS A C 1
ATOM 962 O O . CYS A 1 136 ? -12.009 13.779 30.522 1.00 84.06 136 CYS A O 1
ATOM 964 N N . GLU A 1 137 ? -11.542 15.037 28.723 1.00 83.94 137 GLU A N 1
ATOM 965 C CA . GLU A 1 137 ? -12.199 16.232 29.246 1.00 83.94 137 GLU A CA 1
ATOM 966 C C . GLU A 1 137 ? -13.708 16.078 29.056 1.00 83.94 137 GLU A C 1
ATOM 968 O O . GLU A 1 137 ? -14.207 16.024 27.927 1.00 83.94 137 GLU A O 1
ATOM 973 N N . TRP A 1 138 ? -14.435 15.999 30.169 1.00 80.12 138 TRP A N 1
ATOM 974 C CA . TRP A 1 138 ? -15.878 15.812 30.154 1.00 80.12 138 TRP A CA 1
ATOM 975 C C . TRP A 1 138 ? -16.618 17.125 30.431 1.00 80.12 138 TRP A C 1
ATOM 977 O O . TRP A 1 138 ? -16.285 17.859 31.363 1.00 80.12 138 TRP A O 1
ATOM 987 N N . ARG A 1 139 ? -17.646 17.402 29.622 1.00 81.06 139 ARG A N 1
ATOM 988 C CA . ARG A 1 139 ? -18.611 18.497 29.786 1.00 81.06 139 ARG A CA 1
ATOM 989 C C . ARG A 1 139 ? -20.001 17.961 29.468 1.00 81.06 139 ARG A C 1
ATOM 991 O O . ARG A 1 139 ? -20.141 17.127 28.578 1.00 81.06 139 ARG A O 1
ATOM 998 N N . GLU A 1 140 ? -21.013 18.490 30.148 1.00 80.38 140 GLU A N 1
ATOM 999 C CA . GLU A 1 140 ? -22.412 18.050 30.013 1.00 80.38 140 GLU A CA 1
ATOM 1000 C C . GLU A 1 140 ? -22.936 18.127 28.572 1.00 80.38 140 GLU A C 1
ATOM 1002 O O . GLU A 1 140 ? -23.682 17.259 28.131 1.00 80.38 140 GLU A O 1
ATOM 1007 N N . GLU A 1 141 ? -22.471 19.108 27.799 1.00 75.81 141 GLU A N 1
ATOM 1008 C CA . GLU A 1 141 ? -22.812 19.289 26.382 1.00 75.81 141 GLU A CA 1
ATOM 1009 C C . GLU A 1 141 ? -22.408 18.095 25.494 1.00 75.81 141 GLU A C 1
ATOM 1011 O O . GLU A 1 141 ? -23.035 17.837 24.466 1.00 75.81 141 GLU A O 1
ATOM 1016 N N . TYR A 1 142 ? -21.390 17.328 25.892 1.00 77.44 142 TYR A N 1
ATOM 1017 C CA . TYR A 1 142 ? -20.844 16.242 25.079 1.00 77.44 142 TYR A CA 1
ATOM 1018 C C . TYR A 1 142 ? -21.656 14.945 25.137 1.00 77.44 142 TYR A C 1
ATOM 1020 O O . TYR A 1 142 ? -21.513 14.104 24.250 1.00 77.44 142 TYR A O 1
ATOM 1028 N N . ALA A 1 143 ? -22.555 14.804 26.117 1.00 77.75 143 ALA A N 1
ATOM 1029 C CA . ALA A 1 143 ? -23.470 13.666 26.204 1.00 77.75 143 ALA A CA 1
ATOM 1030 C C . ALA A 1 143 ? -24.375 13.557 24.961 1.00 77.75 143 ALA A C 1
ATOM 1032 O O . ALA A 1 143 ? -24.647 12.460 24.480 1.00 77.75 143 ALA A O 1
ATOM 1033 N N . CYS A 1 144 ? -24.751 14.698 24.372 1.00 82.81 144 CYS A N 1
ATOM 1034 C CA . CYS A 1 144 ? -25.572 14.746 23.162 1.00 82.81 144 CYS A CA 1
ATOM 1035 C C . CYS A 1 144 ? -24.887 14.071 21.960 1.00 82.81 144 CYS A C 1
ATOM 1037 O O . CYS A 1 144 ? -25.541 13.372 21.192 1.00 82.81 144 CYS A O 1
ATOM 1039 N N . TYR A 1 145 ? -23.565 14.215 21.803 1.00 79.56 145 TYR A N 1
ATOM 1040 C CA . TYR A 1 145 ? -22.848 13.593 20.683 1.00 79.56 145 TYR A CA 1
ATOM 1041 C C . TYR A 1 145 ? -22.754 12.070 20.813 1.00 79.56 145 TYR A C 1
ATOM 1043 O O . TYR A 1 145 ? -22.799 11.377 19.802 1.00 79.56 145 TYR A O 1
ATOM 1051 N N . GLN A 1 146 ? -22.697 11.543 22.037 1.00 75.31 146 GLN A N 1
ATOM 1052 C CA . GLN A 1 146 ? -22.698 10.096 22.273 1.00 75.31 146 GLN A CA 1
ATOM 1053 C C . GLN A 1 146 ? -24.061 9.464 21.968 1.00 75.31 146 GLN A C 1
ATOM 1055 O O . GLN A 1 146 ? -24.118 8.356 21.444 1.00 75.31 146 GLN A O 1
ATOM 1060 N N . GLU A 1 147 ? -25.153 10.167 22.277 1.00 79.19 147 GLU A N 1
ATOM 1061 C CA . GLU A 1 147 ? -26.513 9.648 22.091 1.00 79.19 147 GLU A CA 1
ATOM 1062 C C . GLU A 1 147 ? -27.094 9.929 20.699 1.00 79.19 147 GLU A C 1
ATOM 1064 O O . GLU A 1 147 ? -27.933 9.170 20.208 1.00 79.19 147 GLU A O 1
ATOM 1069 N N . HIS A 1 148 ? -26.683 11.026 20.061 1.00 86.00 148 HIS A N 1
ATOM 1070 C CA . HIS A 1 148 ? -27.323 11.537 18.844 1.00 86.00 148 HIS A CA 1
ATOM 1071 C C . HIS A 1 148 ? -26.349 11.839 17.703 1.00 86.00 148 HIS A C 1
ATOM 1073 O O . HIS A 1 148 ? -26.787 12.219 16.615 1.00 86.00 148 HIS A O 1
ATOM 1079 N N . GLY A 1 149 ? -25.041 11.691 17.921 1.00 83.88 149 GLY A N 1
ATOM 1080 C CA . GLY A 1 149 ? -24.042 11.902 16.882 1.00 83.88 149 GLY A CA 1
ATOM 1081 C C . GLY A 1 149 ? -24.189 10.887 15.751 1.00 83.88 149 GLY A C 1
ATOM 1082 O O . GLY A 1 149 ? -24.279 9.683 15.980 1.00 83.88 149 GLY A O 1
ATOM 1083 N N . VAL A 1 150 ? -24.182 11.380 14.514 1.00 86.62 150 VAL A N 1
ATOM 1084 C CA . VAL A 1 150 ? -24.117 10.549 13.308 1.00 86.62 150 VAL A CA 1
ATOM 1085 C C . VAL A 1 150 ? -22.801 10.856 12.610 1.00 86.62 150 VAL A C 1
ATOM 1087 O O . VAL A 1 150 ? -22.526 12.009 12.275 1.00 86.62 150 VAL A O 1
ATOM 1090 N N . CYS A 1 151 ? -21.986 9.826 12.405 1.00 86.94 151 CYS A N 1
ATOM 1091 C CA . CYS A 1 151 ? -20.729 9.937 11.679 1.00 86.94 151 CYS A CA 1
ATOM 1092 C C . CYS A 1 151 ? -20.899 9.439 10.249 1.00 86.94 151 CYS A C 1
ATOM 1094 O O . CYS A 1 151 ? -21.243 8.284 10.013 1.00 86.94 151 CYS A O 1
ATOM 1096 N N . GLU A 1 152 ? -20.621 10.321 9.292 1.00 83.44 152 GLU A N 1
ATOM 1097 C CA . GLU A 1 152 ? -20.627 10.010 7.867 1.00 83.44 152 GLU A CA 1
ATOM 1098 C C . GLU A 1 152 ? -19.243 10.286 7.282 1.00 83.44 152 GLU A C 1
ATOM 1100 O O . GLU A 1 152 ? -18.609 11.309 7.567 1.00 83.44 152 GLU A O 1
ATOM 1105 N N . ARG A 1 153 ? -18.761 9.377 6.429 1.00 84.00 153 ARG A N 1
ATOM 1106 C CA . ARG A 1 153 ? -17.486 9.561 5.736 1.00 84.00 153 ARG A CA 1
ATOM 1107 C C . ARG A 1 153 ? -17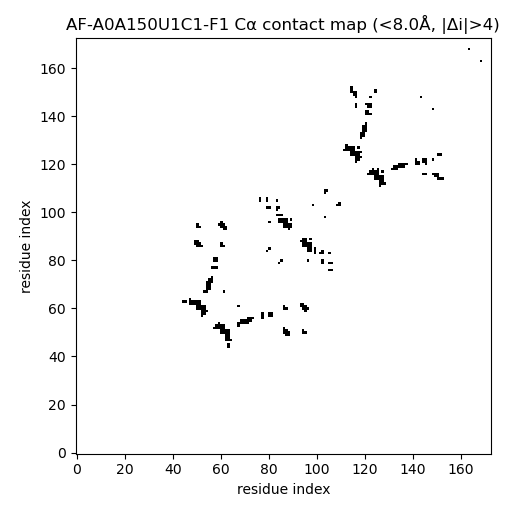.647 10.672 4.701 1.00 84.00 153 ARG A C 1
ATOM 1109 O O . ARG A 1 153 ? -18.279 10.487 3.666 1.00 84.00 153 ARG A O 1
ATOM 1116 N N . GLY A 1 154 ? -17.065 11.836 4.980 1.00 72.69 154 GLY A N 1
ATOM 1117 C CA . GLY A 1 154 ? -17.141 12.984 4.083 1.00 72.69 154 GLY A CA 1
ATOM 1118 C C . GLY A 1 154 ? -16.509 12.690 2.721 1.00 72.69 154 GLY A C 1
ATOM 1119 O O . GLY A 1 154 ? -15.326 12.353 2.628 1.00 72.69 154 GLY A O 1
ATOM 1120 N N . GLU A 1 155 ? -17.267 12.874 1.642 1.00 70.50 155 GLU A N 1
ATOM 1121 C CA . GLU A 1 155 ? -16.728 12.819 0.286 1.00 70.50 155 GLU A CA 1
ATOM 1122 C C . GLU A 1 155 ? -15.676 13.924 0.121 1.00 70.50 155 GLU A C 1
ATOM 1124 O O . GLU A 1 155 ? -15.962 15.12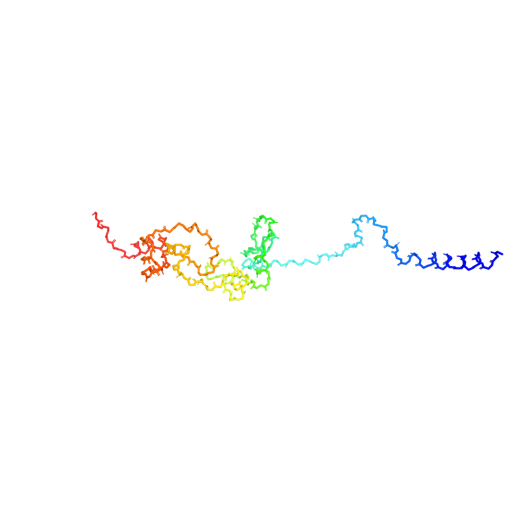7 0.170 1.00 70.50 155 GLU A O 1
ATOM 1129 N N . ARG A 1 156 ? -14.413 13.528 -0.064 1.00 55.06 156 ARG A N 1
ATOM 1130 C CA . ARG A 1 156 ? -13.305 14.454 -0.314 1.00 55.06 156 ARG A CA 1
ATOM 1131 C C . ARG A 1 156 ? -13.705 15.356 -1.492 1.00 55.06 156 ARG A C 1
ATOM 1133 O O . ARG A 1 156 ? -13.790 14.885 -2.625 1.00 55.06 156 ARG A O 1
ATOM 1140 N N . ARG A 1 157 ? -13.910 16.663 -1.245 1.00 49.41 157 ARG A N 1
ATOM 1141 C CA . ARG A 1 157 ? -14.244 17.743 -2.216 1.00 49.41 157 ARG A CA 1
ATOM 1142 C C . ARG A 1 157 ? -13.185 17.963 -3.323 1.00 49.41 157 ARG A C 1
ATOM 1144 O O . ARG A 1 157 ? -12.874 19.093 -3.696 1.00 49.41 157 ARG A O 1
ATOM 1151 N N . ARG A 1 158 ? -12.577 16.906 -3.859 1.00 49.25 158 ARG A N 1
ATOM 1152 C CA . ARG A 1 158 ? -11.697 16.939 -5.029 1.00 49.25 158 ARG A CA 1
ATOM 1153 C C . ARG A 1 158 ? -12.449 16.535 -6.306 1.00 49.25 158 ARG A C 1
ATOM 1155 O O . ARG A 1 158 ? -12.066 17.003 -7.373 1.00 49.25 158 ARG A O 1
ATOM 1162 N N . SER A 1 159 ? -13.560 15.789 -6.212 1.00 49.84 159 SER A N 1
ATOM 1163 C CA . SER A 1 159 ? -14.386 15.441 -7.386 1.00 49.84 159 SER A CA 1
ATOM 1164 C C . SER A 1 159 ? -15.453 16.495 -7.725 1.00 49.84 159 SER A C 1
ATOM 1166 O O . SER A 1 159 ? -15.741 16.699 -8.902 1.00 49.84 159 SER A O 1
ATOM 1168 N N . SER A 1 160 ? -15.978 17.249 -6.748 1.00 49.69 160 SER A N 1
ATOM 1169 C CA . SER A 1 160 ? -17.097 18.174 -7.003 1.00 49.69 160 SER A CA 1
ATOM 1170 C C . SER A 1 160 ? -16.734 19.344 -7.925 1.00 49.69 160 SER A C 1
ATOM 1172 O O . SER A 1 160 ? -17.553 19.755 -8.739 1.00 49.69 160 SER A O 1
ATOM 1174 N N . ARG A 1 161 ? -15.480 19.826 -7.929 1.00 52.59 161 ARG A N 1
ATOM 1175 C CA . ARG A 1 161 ? -15.040 20.827 -8.928 1.00 52.59 161 ARG A CA 1
ATOM 1176 C C . ARG A 1 161 ? -14.961 20.263 -10.352 1.00 52.59 161 ARG A C 1
ATOM 1178 O O . ARG A 1 161 ? -15.074 21.035 -11.304 1.00 52.59 161 ARG A O 1
ATOM 1185 N N . ARG A 1 162 ? -14.768 18.949 -10.510 1.00 53.34 162 ARG A N 1
ATOM 1186 C CA . ARG A 1 162 ? -14.785 18.262 -11.813 1.00 53.34 162 ARG A CA 1
ATOM 1187 C C . ARG A 1 162 ? -16.220 17.944 -12.240 1.00 53.34 162 ARG A C 1
ATOM 1189 O O . ARG A 1 162 ? -16.568 18.216 -13.383 1.00 53.34 162 ARG A O 1
ATOM 1196 N N . ALA A 1 163 ? -17.065 17.500 -11.309 1.00 48.41 163 ALA A N 1
ATOM 1197 C CA . ALA A 1 163 ? -18.480 17.230 -11.552 1.00 48.41 163 ALA A CA 1
ATOM 1198 C C . ALA A 1 163 ? -19.271 18.504 -11.898 1.00 48.41 163 ALA A C 1
ATOM 1200 O O . ALA A 1 163 ? -20.010 18.512 -12.876 1.00 48.41 163 ALA A O 1
ATOM 1201 N N . SER A 1 164 ? -19.054 19.627 -11.200 1.00 49.72 164 SER A N 1
ATOM 1202 C CA . SER A 1 164 ? -19.722 20.897 -11.535 1.00 49.72 164 SER A CA 1
ATOM 1203 C C . SER A 1 164 ? -19.265 21.490 -12.873 1.00 49.72 164 SER A C 1
ATOM 1205 O O . SER A 1 164 ? -20.022 22.229 -13.494 1.00 49.72 164 SER A O 1
ATOM 1207 N N . ARG A 1 165 ? -18.052 21.166 -13.349 1.00 54.69 165 ARG A N 1
ATOM 1208 C CA . ARG A 1 165 ? -17.622 21.507 -14.717 1.00 54.69 165 ARG A CA 1
ATOM 1209 C C . ARG A 1 165 ? -18.260 20.598 -15.769 1.00 54.69 165 ARG A C 1
ATOM 1211 O O . ARG A 1 165 ? -18.561 21.083 -16.851 1.00 54.69 165 ARG A O 1
ATOM 1218 N N . ALA A 1 166 ? -18.482 19.323 -15.452 1.00 52.75 166 ALA A N 1
ATOM 1219 C CA . ALA A 1 166 ? -19.147 18.377 -16.346 1.00 52.75 166 ALA A CA 1
ATOM 1220 C C . ALA A 1 166 ? -20.670 18.605 -16.437 1.00 52.75 166 ALA A C 1
ATOM 1222 O O . ALA A 1 166 ? -21.257 18.370 -17.486 1.00 52.75 166 ALA A O 1
ATOM 1223 N N . ALA A 1 167 ? -21.301 19.105 -15.369 1.00 53.56 167 ALA A N 1
ATOM 1224 C CA . ALA A 1 167 ? -22.754 19.274 -15.286 1.00 53.56 167 ALA A CA 1
ATOM 1225 C C . ALA A 1 167 ? -23.292 20.609 -15.840 1.00 53.56 167 ALA A C 1
ATOM 1227 O O . ALA A 1 167 ? -24.498 20.829 -15.797 1.00 53.56 167 ALA A O 1
ATOM 1228 N N . GLY A 1 168 ? -22.439 21.515 -16.339 1.00 52.38 168 GLY A N 1
ATOM 1229 C CA . GLY A 1 168 ? -22.885 22.713 -17.068 1.00 52.38 168 GLY A CA 1
ATOM 1230 C C . GLY A 1 168 ? -23.846 23.648 -16.314 1.00 52.38 168 GLY A C 1
ATOM 1231 O O . GLY A 1 168 ? -24.593 24.385 -16.950 1.00 52.38 168 GLY A O 1
ATOM 1232 N N . LEU A 1 169 ? -23.859 23.631 -14.977 1.00 52.50 169 LEU A N 1
ATOM 1233 C CA . LEU A 1 169 ? -24.766 24.471 -14.191 1.00 52.50 169 LEU A CA 1
ATOM 1234 C C . LEU A 1 169 ? -24.197 25.897 -14.057 1.00 52.50 169 LEU A C 1
ATOM 1236 O O . LEU A 1 169 ? -23.037 26.056 -13.654 1.00 52.50 169 LEU A O 1
ATOM 1240 N N . PRO A 1 170 ? -24.974 26.946 -14.392 1.00 46.03 170 PRO A N 1
ATOM 1241 C CA . PRO A 1 170 ? -24.499 28.320 -14.337 1.00 46.03 170 PRO A CA 1
ATOM 1242 C C . PRO A 1 170 ? -24.229 28.747 -12.893 1.00 46.03 170 PRO A C 1
ATOM 1244 O O . PRO A 1 170 ? -24.990 28.453 -11.972 1.00 46.03 170 PRO A O 1
ATOM 1247 N N . ARG A 1 171 ? -23.122 29.470 -12.707 1.00 51.31 171 ARG A N 1
ATOM 1248 C CA . ARG A 1 171 ? -22.768 30.100 -11.434 1.00 51.31 171 ARG A CA 1
ATOM 1249 C C . ARG A 1 171 ? -23.794 31.191 -11.126 1.00 51.31 171 ARG A C 1
ATOM 1251 O O . ARG A 1 171 ? -23.853 32.182 -11.849 1.00 51.31 171 ARG A O 1
ATOM 1258 N N . ALA A 1 172 ? -24.586 31.003 -10.074 1.00 40.94 172 ALA A N 1
ATOM 1259 C CA . ALA A 1 172 ? -25.286 32.110 -9.436 1.00 40.94 172 ALA A CA 1
ATOM 1260 C C . ALA A 1 172 ? -24.238 33.016 -8.768 1.00 40.94 172 ALA A C 1
ATOM 1262 O O . ALA A 1 172 ? -23.298 32.510 -8.148 1.00 40.94 172 ALA A O 1
ATOM 1263 N N . TRP A 1 173 ? -24.367 34.318 -9.014 1.00 47.44 173 TRP A N 1
ATOM 1264 C CA . TRP A 1 173 ? -23.495 35.379 -8.510 1.00 47.44 173 TRP A CA 1
ATOM 1265 C C . TRP A 1 173 ? -23.692 35.602 -7.014 1.00 47.44 173 TRP A C 1
ATOM 1267 O O . TRP A 1 173 ? -24.857 35.505 -6.567 1.00 47.44 173 TRP A O 1
#

Solvent-accessible surface area (backbone atoms only — not comparable to full-atom values): 11012 Å² total; per-residue (Å²): 126,63,69,62,55,51,51,52,51,52,52,52,51,53,47,65,72,56,50,70,81,78,67,85,73,87,81,68,74,100,71,84,91,76,78,92,65,85,79,72,80,79,71,77,69,55,60,97,84,32,39,32,70,32,41,71,54,42,70,38,36,33,47,63,87,59,89,64,88,56,72,79,65,87,57,78,59,31,57,26,39,72,76,51,46,44,49,34,68,45,98,87,72,44,43,31,66,56,93,39,74,67,27,32,54,59,59,68,53,53,80,78,56,60,60,32,68,26,52,70,44,21,82,38,72,37,47,70,82,58,89,67,86,50,76,70,71,81,55,82,78,38,56,52,33,64,77,67,58,78,52,74,88,74,78,71,81,73,54,55,71,54,48,53,65,72,63,71,64,79,82,80,130

Radius of gyration: 33.14 Å; Cα contacts (8 Å, |Δi|>4): 173; chains: 1; bounding box: 79×81×67 Å

Sequence (173 aa):
MDLFSKRHRLVVGMLLLFVPLLTGAKGKGCQSPGDGGPGNGGTAGGEPGDCRPTGCSGQVCADADDEVVTTCEWREEYACFDKFGVCERGASGECGWRETPELEACLGGGEPAPCVVGGCSGQLCVEADNDLATTCEWREEYACYQEHGVCERGERRRSSRRASRAAGLPRAW

pLDDT: mean 74.73, std 17.84, range [40.16, 96.19]

Mean predicted aligned error: 19.62 Å

Organism: Sorangium cellulosum (NCBI:txid56)

Nearest PDB structures (foldseek):
  8ebw-assembly1_D  TM=3.894E-01  e=6.775E+00  Homo sapiens